Protein AF-L2GKK9-F1 (afdb_monomer_lite)

Foldseek 3Di:
DDDAAEDDDPQAAEDADADDPPPPDPDPHYWYDHPPDIQWDWDQDPVRWIWIDGDPDIWTWDKDFAPKDWDWDDDPHDIDTDDIDGIHIYTDPPDPD

Structure (mmCIF, N/CA/C/O backbone):
data_AF-L2GKK9-F1
#
_entry.id   AF-L2GKK9-F1
#
loop_
_atom_site.group_PDB
_atom_site.id
_atom_site.type_symbol
_atom_site.label_atom_id
_atom_site.label_alt_id
_atom_site.label_comp_id
_atom_site.label_asym_id
_atom_site.label_entity_id
_atom_site.label_seq_id
_atom_site.pdbx_PDB_ins_code
_atom_site.Cartn_x
_atom_site.Cartn_y
_atom_site.Cartn_z
_atom_site.occupancy
_atom_site.B_iso_or_equiv
_atom_site.auth_seq_id
_atom_site.auth_comp_id
_atom_site.auth_asym_id
_atom_site.auth_atom_id
_atom_site.pdbx_PDB_model_num
ATOM 1 N N . MET A 1 1 ? -5.453 16.267 1.292 1.00 57.16 1 MET A N 1
ATOM 2 C CA . MET A 1 1 ? -4.383 15.252 1.160 1.00 57.16 1 MET A CA 1
ATOM 3 C C . MET A 1 1 ? -4.859 14.022 1.910 1.00 57.16 1 MET A C 1
ATOM 5 O O . MET A 1 1 ? -5.435 14.220 2.965 1.00 57.16 1 MET A O 1
ATOM 9 N N . ALA A 1 2 ? -4.731 12.816 1.355 1.00 60.75 2 ALA A N 1
ATOM 10 C CA . ALA A 1 2 ? -5.226 11.593 1.992 1.00 60.75 2 ALA A CA 1
ATOM 11 C C . ALA A 1 2 ? -4.048 10.671 2.310 1.00 60.75 2 ALA A C 1
ATOM 13 O O . ALA A 1 2 ? -3.186 10.469 1.452 1.00 60.75 2 ALA A O 1
ATOM 14 N N . PHE A 1 3 ? -4.014 10.128 3.524 1.00 67.75 3 PHE A N 1
ATOM 15 C CA . PHE A 1 3 ? -2.978 9.195 3.950 1.00 67.75 3 PHE A CA 1
ATOM 16 C C . PHE A 1 3 ? -3.486 7.759 3.928 1.00 67.75 3 PHE A C 1
ATOM 18 O O . PHE A 1 3 ? -4.587 7.458 4.382 1.00 67.75 3 PHE A O 1
ATOM 25 N N . PHE A 1 4 ? -2.638 6.856 3.443 1.00 68.94 4 PHE A N 1
ATOM 26 C CA . PHE A 1 4 ? -2.911 5.427 3.426 1.00 68.94 4 PHE A CA 1
ATOM 27 C C . PHE A 1 4 ? -1.810 4.706 4.184 1.00 68.94 4 PHE A C 1
ATOM 29 O O . PHE A 1 4 ? -0.626 4.883 3.897 1.00 68.94 4 PHE A O 1
ATOM 36 N N . ILE A 1 5 ? -2.199 3.856 5.131 1.00 75.62 5 ILE A N 1
ATOM 37 C CA . ILE A 1 5 ? -1.264 2.925 5.758 1.00 75.62 5 ILE A CA 1
ATOM 38 C C . ILE A 1 5 ? -1.397 1.595 5.045 1.00 75.62 5 ILE A C 1
ATOM 40 O O . ILE A 1 5 ? -2.379 0.876 5.223 1.00 75.62 5 ILE A O 1
ATOM 44 N N . LEU A 1 6 ? -0.392 1.275 4.241 1.00 79.81 6 LEU A N 1
ATOM 45 C CA . LEU A 1 6 ? -0.298 0.006 3.547 1.00 79.81 6 LEU A CA 1
ATOM 46 C C . LEU A 1 6 ? 0.540 -0.969 4.371 1.00 79.81 6 LEU A C 1
ATOM 48 O O . LEU A 1 6 ? 1.706 -0.700 4.667 1.00 79.81 6 LEU A O 1
ATOM 52 N N . LYS A 1 7 ? -0.020 -2.130 4.716 1.00 80.19 7 LYS A N 1
ATOM 53 C CA . LYS A 1 7 ? 0.805 -3.220 5.243 1.00 80.19 7 LYS A CA 1
ATOM 54 C C . LYS A 1 7 ? 1.641 -3.772 4.092 1.00 80.19 7 LYS A C 1
ATOM 56 O O . LYS A 1 7 ? 1.075 -4.317 3.146 1.00 80.19 7 LYS A O 1
ATOM 61 N N . LYS A 1 8 ? 2.969 -3.646 4.184 1.00 77.25 8 LYS A N 1
ATOM 62 C CA . LYS A 1 8 ? 3.900 -4.158 3.171 1.00 77.25 8 LYS A CA 1
ATOM 63 C C . LYS A 1 8 ? 3.662 -5.664 2.954 1.00 77.25 8 LYS A C 1
ATOM 65 O O . LYS A 1 8 ? 3.862 -6.433 3.898 1.00 77.25 8 LYS A O 1
ATOM 70 N N . PRO A 1 9 ? 3.229 -6.103 1.760 1.00 78.44 9 PRO A N 1
ATOM 71 C CA . PRO A 1 9 ? 3.169 -7.522 1.443 1.00 78.44 9 PRO A CA 1
ATOM 72 C C . PRO A 1 9 ? 4.574 -8.101 1.247 1.00 78.44 9 PRO A C 1
ATOM 74 O O . PRO A 1 9 ? 5.470 -7.421 0.753 1.00 78.44 9 PRO A O 1
ATOM 77 N N . ALA A 1 10 ? 4.748 -9.382 1.578 1.00 79.56 10 ALA A N 1
ATOM 78 C CA . ALA A 1 10 ? 6.019 -10.089 1.388 1.00 79.56 10 ALA A CA 1
ATOM 79 C C . ALA A 1 10 ? 6.389 -10.269 -0.095 1.00 79.56 10 ALA A C 1
ATOM 81 O O . ALA A 1 10 ? 7.562 -10.362 -0.432 1.00 79.56 10 ALA A O 1
ATOM 82 N N . PHE A 1 11 ? 5.388 -10.288 -0.977 1.00 79.56 11 PHE A N 1
ATOM 83 C CA . PHE A 1 11 ? 5.566 -10.511 -2.409 1.00 79.56 11 PHE A CA 1
ATOM 84 C C . PHE A 1 11 ? 5.896 -9.235 -3.198 1.00 79.56 11 PHE A C 1
ATOM 86 O O . PHE A 1 11 ? 6.088 -9.338 -4.402 1.00 79.56 11 PHE A O 1
ATOM 93 N N . ILE A 1 12 ? 5.962 -8.052 -2.563 1.00 80.25 12 ILE A N 1
ATOM 94 C CA . ILE A 1 12 ? 6.367 -6.799 -3.227 1.00 80.25 12 ILE A CA 1
ATOM 95 C C . ILE A 1 12 ? 7.524 -6.155 -2.485 1.00 80.25 12 ILE A C 1
ATOM 97 O O . ILE A 1 12 ? 7.453 -5.848 -1.289 1.00 80.25 12 ILE A O 1
ATOM 101 N N . THR A 1 13 ? 8.561 -5.836 -3.242 1.00 81.44 13 THR A N 1
ATOM 102 C CA . THR A 1 13 ? 9.679 -5.047 -2.751 1.00 81.44 13 THR A CA 1
ATOM 103 C C . THR A 1 13 ? 9.433 -3.571 -3.053 1.00 81.44 13 THR A C 1
ATOM 105 O O . THR A 1 13 ? 9.239 -3.177 -4.197 1.00 81.44 13 THR A O 1
ATOM 108 N N . PHE A 1 14 ? 9.438 -2.746 -2.008 1.00 80.00 14 PHE A N 1
ATOM 109 C CA . PHE A 1 14 ? 9.429 -1.289 -2.127 1.00 80.00 14 PHE A CA 1
ATOM 110 C C . PHE A 1 14 ? 10.877 -0.823 -2.122 1.00 80.00 14 PHE A C 1
ATOM 112 O O . PHE A 1 14 ? 11.549 -0.995 -1.102 1.00 80.00 14 PHE A O 1
ATOM 119 N N . ASN A 1 15 ? 11.343 -0.274 -3.240 1.00 76.38 15 ASN A N 1
ATOM 120 C CA . ASN A 1 15 ? 12.652 0.353 -3.338 1.00 76.38 15 ASN A CA 1
ATOM 121 C C . ASN A 1 15 ? 12.464 1.872 -3.447 1.00 76.38 15 ASN A C 1
ATOM 123 O O . ASN A 1 15 ? 11.876 2.376 -4.404 1.00 76.38 15 ASN A O 1
ATO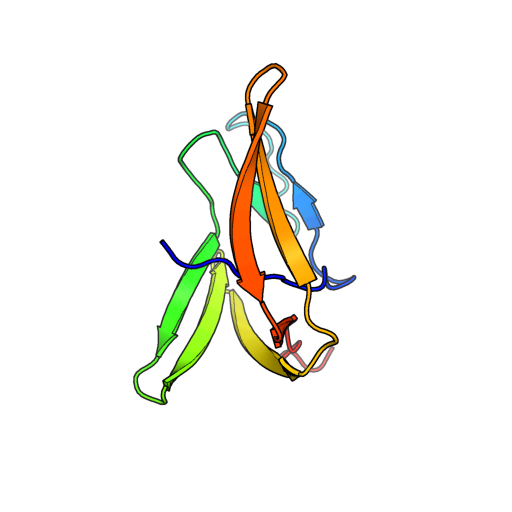M 127 N N . MET A 1 16 ? 12.912 2.577 -2.412 1.00 69.00 16 MET A N 1
ATOM 128 C CA . MET A 1 16 ? 12.788 4.032 -2.278 1.00 69.00 16 MET A CA 1
ATOM 129 C C . MET A 1 16 ? 14.088 4.758 -2.656 1.00 69.00 16 MET A C 1
ATOM 131 O O . MET A 1 16 ? 14.165 5.979 -2.525 1.00 69.00 16 MET A O 1
ATOM 135 N N . GLU A 1 17 ? 15.123 4.026 -3.069 1.00 67.69 17 GLU A N 1
ATOM 136 C CA . GLU A 1 17 ? 16.397 4.609 -3.478 1.00 67.69 17 GLU A CA 1
ATOM 137 C C . GLU A 1 17 ? 16.313 5.153 -4.910 1.00 67.69 17 GLU A C 1
ATOM 139 O O . GLU A 1 17 ? 15.608 4.608 -5.763 1.00 67.69 17 GLU A O 1
ATOM 144 N N . LYS A 1 18 ? 17.060 6.232 -5.188 1.00 58.66 18 LYS A N 1
ATOM 145 C CA . LYS A 1 18 ? 17.198 6.777 -6.545 1.00 58.66 18 LYS A CA 1
ATOM 146 C C . LYS A 1 18 ? 17.865 5.725 -7.433 1.00 58.66 18 LYS A C 1
ATOM 148 O O . LYS A 1 18 ? 19.068 5.505 -7.329 1.00 58.66 18 LYS A O 1
ATOM 153 N N . TYR A 1 19 ? 17.093 5.093 -8.306 1.00 61.47 19 TYR A N 1
ATOM 154 C CA . TYR A 1 19 ? 17.611 4.131 -9.272 1.00 61.47 19 TYR A CA 1
ATOM 155 C C . TYR A 1 19 ? 18.053 4.844 -10.559 1.00 61.47 19 TYR A C 1
ATOM 157 O O . TYR A 1 19 ? 17.421 5.806 -11.000 1.00 61.47 19 TYR A O 1
ATOM 165 N N . SER A 1 20 ? 19.157 4.386 -11.152 1.00 57.12 20 SER A N 1
ATOM 166 C CA . SER A 1 20 ? 19.616 4.828 -12.471 1.00 57.12 20 SER A CA 1
ATOM 167 C C . SER A 1 20 ? 18.934 4.009 -13.571 1.00 57.12 20 SER A C 1
ATOM 169 O O . SER A 1 20 ? 18.566 2.852 -13.362 1.00 57.12 20 SER A O 1
ATOM 171 N N . GLU A 1 21 ? 18.776 4.595 -14.760 1.00 56.53 21 GLU A N 1
ATOM 172 C CA . GLU A 1 21 ? 18.106 3.980 -15.923 1.00 56.53 21 GLU A CA 1
ATOM 173 C C . GLU A 1 21 ? 18.723 2.632 -16.361 1.00 56.53 21 GLU A C 1
ATOM 175 O O . GLU A 1 21 ? 18.090 1.861 -17.076 1.00 56.53 21 GLU A O 1
ATOM 180 N N . ASN A 1 22 ? 19.922 2.301 -15.866 1.00 53.62 22 ASN A N 1
ATOM 181 C CA . ASN A 1 22 ? 20.685 1.101 -16.217 1.00 53.62 22 ASN A CA 1
ATOM 182 C C . ASN A 1 22 ? 20.423 -0.123 -15.316 1.00 53.62 22 ASN A C 1
ATOM 184 O O . ASN A 1 22 ? 21.072 -1.155 -15.489 1.00 53.62 22 ASN A O 1
ATOM 188 N N . MET A 1 23 ? 19.491 -0.058 -14.358 1.00 55.25 23 MET A N 1
ATOM 189 C CA . MET A 1 23 ? 19.098 -1.218 -13.541 1.00 55.25 23 MET A CA 1
ATOM 190 C C . MET A 1 23 ? 18.170 -2.160 -14.340 1.00 55.25 23 MET A C 1
ATOM 192 O O . MET A 1 23 ? 16.959 -2.219 -14.143 1.00 55.25 23 MET A O 1
ATOM 196 N N . SER A 1 24 ? 18.754 -2.909 -15.279 1.00 48.00 24 SER A N 1
ATOM 197 C CA . SER A 1 24 ? 18.067 -3.758 -16.268 1.00 48.00 24 SER A CA 1
ATOM 198 C C . SER A 1 24 ? 17.492 -5.085 -15.743 1.00 48.00 24 SER A C 1
ATOM 200 O O . SER A 1 24 ? 17.263 -6.014 -16.513 1.00 48.00 24 SER A O 1
ATOM 202 N N . LEU A 1 25 ? 17.176 -5.194 -14.453 1.00 51.53 25 LEU A N 1
ATOM 203 C CA . LEU A 1 25 ? 16.435 -6.337 -13.911 1.00 51.53 25 LEU A CA 1
ATOM 204 C C . LEU A 1 25 ? 15.338 -5.843 -12.972 1.00 51.53 25 LEU A C 1
ATOM 206 O O . LEU A 1 25 ? 15.405 -5.985 -11.752 1.00 51.53 25 LEU A O 1
ATOM 210 N N . MET A 1 26 ? 14.284 -5.278 -13.566 1.00 54.31 26 MET A N 1
ATOM 211 C CA . MET A 1 26 ? 13.007 -5.132 -12.875 1.00 54.31 26 MET A CA 1
ATOM 212 C C . MET A 1 26 ? 12.504 -6.531 -12.516 1.00 54.31 26 MET A C 1
ATOM 214 O O . MET A 1 26 ? 11.918 -7.232 -13.344 1.00 54.31 26 MET A O 1
ATOM 218 N N . SER A 1 27 ? 12.734 -6.971 -11.278 1.00 58.75 27 SER A N 1
ATOM 219 C CA . SER A 1 27 ? 11.993 -8.124 -10.774 1.00 58.75 27 SER A CA 1
ATOM 220 C C . SER A 1 27 ? 10.501 -7.781 -10.854 1.00 58.75 27 SER A C 1
ATOM 222 O O . SER A 1 27 ? 10.100 -6.654 -10.559 1.00 58.75 27 SER A O 1
ATOM 224 N N . LYS A 1 28 ? 9.670 -8.735 -11.295 1.00 62.69 28 LYS A N 1
ATOM 225 C CA . LYS A 1 28 ? 8.248 -8.522 -11.645 1.00 62.69 28 LYS A CA 1
ATOM 226 C C . LYS A 1 28 ? 7.370 -7.933 -10.514 1.00 62.69 28 LYS A C 1
ATOM 228 O O . LYS A 1 28 ? 6.198 -7.657 -10.743 1.00 62.69 28 LYS A O 1
ATOM 233 N N . HIS A 1 29 ? 7.914 -7.720 -9.314 1.00 73.69 29 HIS A N 1
ATOM 234 C CA . HIS A 1 29 ? 7.189 -7.293 -8.118 1.00 73.69 29 HIS A CA 1
ATOM 235 C C . HIS A 1 29 ? 7.937 -6.208 -7.328 1.00 73.69 29 HIS A C 1
ATOM 237 O O . HIS A 1 29 ? 8.180 -6.342 -6.126 1.00 73.69 29 HIS A O 1
ATOM 243 N N . GLN A 1 30 ? 8.321 -5.126 -8.008 1.00 78.75 30 GLN A N 1
ATOM 244 C CA . GLN A 1 30 ? 8.960 -3.971 -7.380 1.00 78.75 30 GLN A CA 1
ATOM 245 C C . GLN A 1 30 ? 8.191 -2.674 -7.619 1.00 78.75 30 GLN A C 1
ATOM 247 O O . GLN A 1 30 ? 7.877 -2.318 -8.756 1.00 78.75 30 GLN A O 1
ATOM 252 N N . ILE A 1 31 ? 7.938 -1.952 -6.527 1.00 82.00 31 ILE A N 1
ATOM 253 C CA . ILE A 1 31 ? 7.490 -0.561 -6.558 1.00 82.00 31 ILE A CA 1
ATOM 254 C C . ILE A 1 31 ? 8.723 0.310 -6.347 1.00 82.00 31 ILE A C 1
ATOM 256 O O . ILE A 1 31 ? 9.405 0.183 -5.328 1.00 82.00 31 ILE A O 1
ATOM 260 N N . LEU A 1 32 ? 9.001 1.162 -7.327 1.00 80.44 32 LEU A N 1
ATOM 261 C CA . LEU A 1 32 ? 10.161 2.037 -7.382 1.00 80.44 32 LEU A CA 1
ATOM 262 C C . LEU A 1 32 ? 9.705 3.492 -7.280 1.00 80.44 32 LEU A C 1
ATOM 264 O O . LEU A 1 32 ? 8.754 3.889 -7.955 1.00 80.44 32 LEU A O 1
ATOM 268 N N . SER A 1 33 ? 10.410 4.280 -6.472 1.00 78.94 33 SER A N 1
ATOM 269 C CA . SER A 1 33 ? 10.206 5.724 -6.357 1.00 78.94 33 SER A CA 1
ATOM 270 C C . SER A 1 33 ? 11.497 6.464 -6.697 1.00 78.94 33 SER A C 1
ATOM 272 O O . SER A 1 33 ? 12.553 6.144 -6.159 1.00 78.94 33 SER A O 1
ATOM 274 N N . ASN A 1 34 ? 11.420 7.461 -7.576 1.00 76.25 34 ASN A N 1
ATOM 275 C CA . ASN A 1 34 ? 12.512 8.376 -7.888 1.00 76.25 34 ASN A CA 1
ATOM 276 C C . ASN A 1 34 ? 12.032 9.824 -7.723 1.00 76.25 34 ASN A C 1
ATOM 278 O O . ASN A 1 34 ? 11.422 10.416 -8.622 1.00 76.25 34 ASN A O 1
ATOM 282 N N . GLY A 1 35 ? 12.293 10.389 -6.542 1.00 74.06 35 GLY A N 1
ATOM 283 C CA . GLY A 1 35 ? 11.867 11.741 -6.187 1.00 74.06 35 GLY A CA 1
ATOM 284 C C . GLY A 1 35 ? 10.345 11.888 -6.242 1.00 74.06 35 GLY A C 1
ATOM 285 O O . GLY A 1 35 ? 9.638 11.316 -5.419 1.00 74.06 35 GLY A O 1
ATOM 286 N N . ASN A 1 36 ? 9.854 12.648 -7.225 1.00 74.56 36 ASN A N 1
ATOM 287 C CA . ASN A 1 36 ? 8.421 12.897 -7.432 1.00 74.56 36 ASN A CA 1
ATOM 288 C C . ASN A 1 36 ? 7.753 11.901 -8.393 1.00 74.56 36 ASN A C 1
ATOM 290 O O . ASN A 1 36 ? 6.566 12.033 -8.686 1.00 74.56 36 ASN A O 1
ATOM 294 N N . THR A 1 37 ? 8.503 10.931 -8.913 1.00 75.56 37 THR A N 1
ATOM 295 C CA . THR A 1 37 ? 7.995 9.932 -9.859 1.00 75.56 37 THR A CA 1
ATOM 296 C C . THR A 1 37 ? 7.996 8.550 -9.223 1.00 75.56 37 THR A C 1
ATOM 298 O O . THR A 1 37 ? 8.866 8.224 -8.422 1.00 75.56 37 THR A O 1
ATOM 301 N N . SER A 1 38 ? 7.002 7.737 -9.562 1.00 83.06 38 SER A N 1
ATOM 302 C CA . SER A 1 38 ? 6.869 6.357 -9.101 1.00 83.06 38 SER A CA 1
ATOM 303 C C . SER A 1 38 ? 6.410 5.495 -10.268 1.00 83.06 38 SER A C 1
ATOM 305 O O . SER A 1 38 ? 5.618 5.949 -11.096 1.00 83.06 38 SER A O 1
ATOM 307 N N . ASN A 1 39 ? 6.866 4.244 -10.329 1.00 84.19 39 ASN A N 1
ATOM 308 C CA . ASN A 1 39 ? 6.341 3.269 -11.292 1.00 84.19 39 ASN A CA 1
ATOM 309 C C . ASN A 1 39 ? 4.948 2.732 -10.897 1.00 84.19 39 ASN A C 1
ATOM 311 O O . ASN A 1 39 ? 4.351 1.946 -11.639 1.00 84.19 39 ASN A O 1
ATOM 315 N N . ALA A 1 40 ? 4.449 3.132 -9.723 1.00 86.25 40 ALA A N 1
ATOM 316 C CA . ALA A 1 40 ? 3.181 2.716 -9.156 1.00 86.25 40 ALA A CA 1
ATOM 317 C C . ALA A 1 40 ? 2.225 3.899 -8.982 1.00 86.25 40 ALA A C 1
ATOM 319 O O . ALA A 1 40 ? 2.614 4.994 -8.576 1.00 86.25 40 ALA A O 1
ATOM 320 N N . SER A 1 41 ? 0.943 3.642 -9.220 1.00 86.94 41 SER A N 1
ATOM 321 C CA . SER A 1 41 ? -0.146 4.603 -9.060 1.00 86.94 41 SER A CA 1
ATOM 322 C C . SER A 1 41 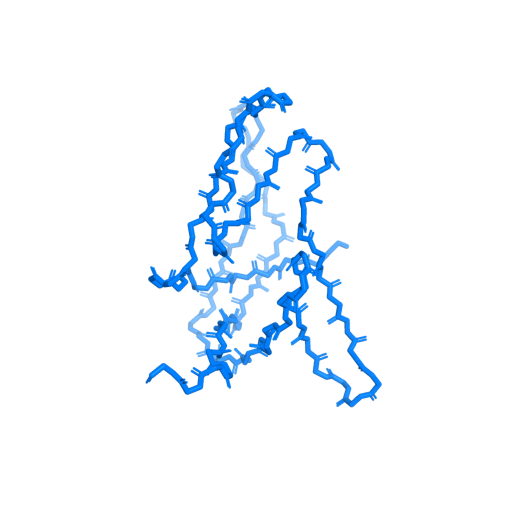? -1.256 4.019 -8.191 1.00 86.94 41 SER A C 1
ATOM 324 O O . SER A 1 41 ? -1.566 2.827 -8.267 1.00 86.94 41 SER A O 1
ATOM 326 N N . LEU A 1 42 ? -1.851 4.870 -7.357 1.00 86.44 42 LEU A N 1
ATOM 327 C CA . LEU A 1 42 ? -3.040 4.549 -6.576 1.00 86.44 42 LEU A CA 1
ATOM 328 C C . LEU A 1 42 ? -4.280 4.923 -7.395 1.00 86.44 42 LEU A C 1
ATOM 330 O O . LEU A 1 42 ? -4.431 6.076 -7.794 1.00 86.44 42 LEU A O 1
ATOM 334 N N . VAL A 1 43 ? -5.171 3.962 -7.639 1.00 88.81 43 VAL A N 1
ATOM 335 C CA . VAL A 1 43 ? -6.328 4.136 -8.527 1.00 88.81 43 VAL A CA 1
ATOM 336 C C . VAL A 1 43 ? -7.610 3.725 -7.810 1.00 88.81 43 VAL A C 1
ATOM 338 O O . VAL A 1 43 ? -7.677 2.652 -7.212 1.00 88.81 43 VAL A O 1
ATOM 341 N N . LYS A 1 44 ? -8.653 4.556 -7.898 1.00 88.81 44 LYS A N 1
ATOM 342 C CA . LYS A 1 44 ? -10.011 4.198 -7.467 1.00 88.81 44 LYS A CA 1
ATOM 343 C C . LYS A 1 44 ? -10.827 3.768 -8.680 1.00 88.81 44 LYS A C 1
ATOM 345 O O . LYS A 1 44 ? -10.991 4.543 -9.620 1.00 88.81 44 LYS A O 1
ATOM 350 N N . HIS A 1 45 ? -11.333 2.542 -8.675 1.00 90.50 45 HIS A N 1
ATOM 351 C CA . HIS A 1 45 ? -12.189 2.042 -9.751 1.00 90.50 45 HIS A CA 1
ATOM 352 C C . HIS A 1 45 ? -13.649 2.477 -9.555 1.00 90.50 45 HIS A C 1
ATOM 354 O O . HIS A 1 45 ? -14.066 2.877 -8.467 1.00 90.50 45 HIS A O 1
ATOM 360 N N . ARG A 1 46 ? -14.458 2.354 -10.618 1.00 91.50 46 A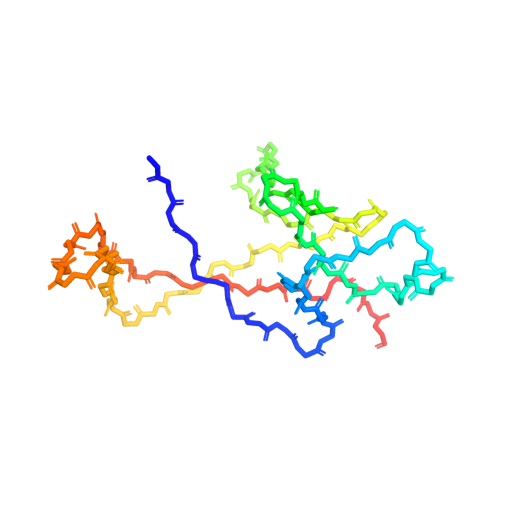RG A N 1
ATOM 361 C CA . ARG A 1 46 ? -15.898 2.689 -10.607 1.00 91.50 46 ARG A CA 1
ATOM 362 C C . ARG A 1 46 ? -16.705 1.894 -9.574 1.00 91.50 46 ARG A C 1
ATOM 364 O O . ARG A 1 46 ? -17.714 2.385 -9.093 1.00 91.50 46 ARG A O 1
ATOM 371 N N . ASN A 1 47 ? -16.235 0.702 -9.204 1.00 88.38 47 ASN A N 1
ATOM 372 C CA . ASN A 1 47 ? -16.818 -0.122 -8.140 1.00 88.38 47 ASN A CA 1
ATOM 373 C C . ASN A 1 47 ? -16.550 0.426 -6.719 1.00 88.38 47 ASN A C 1
ATOM 375 O O . ASN A 1 47 ? -16.909 -0.220 -5.741 1.00 88.38 47 ASN A O 1
ATOM 379 N N . GLY A 1 48 ? -15.879 1.575 -6.592 1.00 85.88 48 GLY A N 1
ATOM 380 C CA . GLY A 1 48 ? -15.561 2.219 -5.320 1.00 85.88 48 GLY A CA 1
ATOM 381 C C . GLY A 1 48 ? -14.307 1.682 -4.626 1.00 85.88 48 GLY A C 1
ATOM 382 O O . GLY A 1 48 ? -13.855 2.305 -3.664 1.00 85.88 48 GLY A O 1
ATOM 383 N N . LYS A 1 49 ? -13.721 0.585 -5.119 1.00 87.62 49 LYS A N 1
ATOM 384 C CA . LYS A 1 49 ? -12.538 -0.051 -4.532 1.00 87.62 49 LYS A CA 1
ATOM 385 C C . LYS A 1 49 ? -11.241 0.630 -4.971 1.00 87.62 49 LYS A C 1
ATOM 387 O O . LYS A 1 49 ? -11.153 1.204 -6.061 1.00 87.62 49 LYS A O 1
ATOM 392 N N . TRP A 1 50 ? -10.231 0.538 -4.111 1.00 87.94 50 TRP A N 1
ATOM 393 C CA . TRP A 1 50 ? -8.890 1.067 -4.348 1.00 87.94 50 TRP A CA 1
ATOM 394 C C . TRP A 1 50 ? -7.947 -0.022 -4.848 1.00 87.94 50 TRP A C 1
ATOM 396 O O . TRP A 1 50 ? -8.047 -1.175 -4.432 1.00 87.94 50 TRP A O 1
ATOM 406 N N . TYR A 1 51 ? -7.020 0.358 -5.721 1.00 89.06 51 TYR A N 1
ATOM 407 C CA . TYR A 1 51 ? -6.038 -0.534 -6.320 1.00 89.06 51 TYR A CA 1
ATOM 408 C C . TYR A 1 51 ? -4.669 0.138 -6.399 1.00 89.06 51 TYR A C 1
ATOM 410 O O . TYR A 1 51 ? -4.580 1.346 -6.627 1.00 89.06 51 TYR A O 1
ATOM 418 N N . ILE A 1 52 ? -3.602 -0.655 -6.287 1.00 88.31 52 ILE A N 1
ATOM 419 C CA . ILE A 1 52 ? -2.256 -0.238 -6.698 1.00 88.31 52 ILE A CA 1
ATOM 420 C C . ILE A 1 52 ? -1.969 -0.841 -8.068 1.00 88.31 52 ILE A C 1
ATOM 422 O O . ILE A 1 52 ? -1.991 -2.062 -8.232 1.00 88.31 52 ILE A O 1
ATOM 426 N N . LYS A 1 53 ? -1.693 0.026 -9.044 1.00 86.88 53 LYS A N 1
ATOM 427 C CA . LYS A 1 53 ? -1.272 -0.355 -10.393 1.00 86.88 53 LYS A CA 1
ATOM 428 C C . LYS A 1 53 ? 0.209 -0.051 -10.570 1.00 8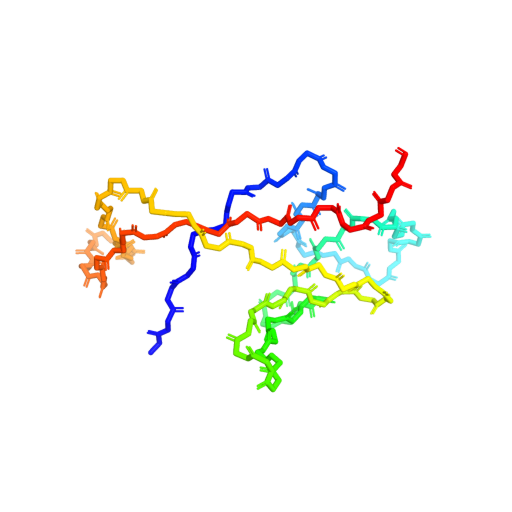6.88 53 LYS A C 1
ATOM 430 O O . LYS A 1 53 ? 0.598 1.105 -10.417 1.00 86.88 53 LYS A O 1
ATOM 435 N N . TYR A 1 54 ? 1.008 -1.049 -10.934 1.00 85.25 54 TYR A N 1
ATOM 436 C CA . TYR A 1 54 ? 2.417 -0.879 -11.300 1.00 85.25 54 TYR A CA 1
ATOM 437 C C . TYR A 1 54 ? 2.767 -1.815 -12.462 1.00 85.25 54 TYR A C 1
ATOM 439 O O . TYR A 1 54 ? 2.471 -3.010 -12.428 1.00 85.25 54 TYR A O 1
ATOM 447 N N . GLY A 1 55 ? 3.341 -1.264 -13.535 1.00 78.38 55 GLY A N 1
ATOM 448 C CA . GLY A 1 55 ? 3.487 -1.993 -14.800 1.00 78.38 55 GLY A CA 1
ATOM 449 C C . GLY A 1 55 ? 2.155 -2.604 -15.269 1.00 78.38 55 GLY A C 1
ATOM 450 O O . GLY A 1 55 ? 1.141 -1.908 -15.354 1.00 78.38 55 GLY A O 1
ATOM 451 N N . ASN A 1 56 ? 2.157 -3.917 -15.523 1.00 79.31 56 ASN A N 1
ATOM 452 C CA . ASN A 1 56 ? 0.972 -4.698 -15.911 1.00 79.31 56 ASN A CA 1
ATOM 453 C C . ASN A 1 56 ? 0.238 -5.348 -14.724 1.00 79.31 56 ASN A C 1
ATOM 455 O O . ASN A 1 56 ? -0.696 -6.119 -14.931 1.00 79.31 56 ASN A O 1
ATOM 459 N N . VAL A 1 57 ? 0.654 -5.070 -13.487 1.00 82.75 57 VAL A N 1
ATOM 460 C CA . VAL A 1 57 ? 0.047 -5.644 -12.284 1.00 82.75 57 VAL A CA 1
ATOM 461 C C . VAL A 1 57 ? -0.974 -4.670 -11.703 1.00 82.75 57 VAL A C 1
ATOM 463 O O . VAL A 1 57 ? -0.723 -3.468 -11.594 1.00 82.75 57 VAL A O 1
ATOM 466 N N . LEU A 1 58 ? -2.129 -5.205 -11.308 1.00 87.19 58 LEU A N 1
ATOM 467 C CA . LEU A 1 58 ? -3.193 -4.483 -10.623 1.00 87.19 58 LEU A CA 1
ATOM 468 C C . LEU A 1 58 ? -3.582 -5.251 -9.357 1.00 87.19 58 LEU A C 1
ATOM 470 O O . LEU A 1 58 ? -4.071 -6.375 -9.445 1.00 87.19 58 LEU A O 1
ATOM 474 N N . LEU A 1 59 ? -3.375 -4.643 -8.190 1.00 86.62 59 LEU A N 1
ATOM 475 C CA . LEU A 1 59 ? -3.643 -5.272 -6.895 1.00 86.62 59 LEU A CA 1
ATOM 476 C C . LEU A 1 59 ? -4.763 -4.553 -6.164 1.00 86.62 59 LEU A C 1
ATOM 478 O O . LEU A 1 59 ? -4.685 -3.344 -5.954 1.00 86.62 59 LEU A O 1
ATOM 482 N N . GLU A 1 60 ? -5.779 -5.305 -5.747 1.00 88.75 60 GLU A N 1
ATOM 483 C CA . GLU A 1 60 ? -6.865 -4.775 -4.925 1.00 88.75 60 GLU A CA 1
ATOM 484 C C . GLU A 1 60 ? -6.353 -4.427 -3.526 1.00 88.75 60 GLU A C 1
ATOM 486 O O . GLU A 1 60 ? -5.667 -5.220 -2.873 1.00 88.75 60 GLU A O 1
ATOM 491 N N . MET A 1 61 ? -6.707 -3.233 -3.058 1.00 87.44 61 MET A N 1
ATOM 492 C CA . MET A 1 61 ? -6.484 -2.806 -1.688 1.00 87.44 61 MET A CA 1
ATOM 493 C C . MET A 1 61 ? -7.722 -3.120 -0.861 1.00 87.44 61 MET A C 1
ATOM 495 O O . MET A 1 61 ? -8.768 -2.490 -1.020 1.00 87.44 61 MET A O 1
ATOM 499 N N . LYS A 1 62 ? -7.575 -4.060 0.066 1.00 85.56 62 LYS A N 1
ATOM 500 C CA . LYS A 1 62 ? -8.602 -4.383 1.048 1.00 85.56 62 LYS A CA 1
ATOM 501 C C . LYS A 1 62 ? -8.415 -3.518 2.283 1.00 85.56 62 LYS A C 1
ATOM 503 O O . LYS A 1 62 ? -7.351 -3.558 2.906 1.00 85.56 62 LYS A O 1
ATOM 508 N N . ASP A 1 63 ? -9.432 -2.744 2.633 1.00 84.75 63 ASP A N 1
ATOM 509 C CA . ASP A 1 63 ? -9.475 -2.010 3.887 1.00 84.75 63 ASP A CA 1
ATOM 510 C C . ASP A 1 63 ? -9.726 -2.967 5.055 1.00 84.75 63 ASP A C 1
ATOM 512 O O . ASP A 1 63 ? -10.520 -3.906 4.995 1.00 84.75 63 ASP A O 1
ATOM 516 N N . VAL A 1 64 ? -8.992 -2.745 6.136 1.00 83.44 64 VAL A N 1
ATOM 517 C CA . VAL A 1 64 ? -9.122 -3.492 7.378 1.00 83.44 64 VAL A CA 1
ATOM 518 C C . VAL A 1 64 ? -9.084 -2.483 8.509 1.00 83.44 64 VAL A C 1
ATOM 520 O O . VAL A 1 64 ? -8.132 -1.706 8.639 1.00 83.44 64 VAL A O 1
ATOM 523 N N . LYS A 1 65 ? -10.126 -2.505 9.343 1.00 83.75 65 LYS A N 1
ATOM 524 C CA . LYS A 1 65 ? -10.180 -1.681 10.549 1.00 83.75 65 LYS A CA 1
ATOM 525 C C . LYS A 1 65 ? -8.976 -1.985 11.431 1.00 83.75 65 LYS A C 1
ATOM 527 O O . LYS A 1 65 ? -8.609 -3.141 11.640 1.00 83.75 65 LYS A O 1
ATOM 532 N N . CYS A 1 66 ? -8.371 -0.944 11.971 1.00 80.81 66 CYS A N 1
ATOM 533 C CA . CYS A 1 66 ? -7.276 -1.060 12.914 1.00 80.81 66 CYS A CA 1
ATOM 534 C C . CYS A 1 66 ? -7.508 -0.131 14.102 1.00 80.81 66 CYS A C 1
ATOM 536 O O . CYS A 1 66 ? -8.375 0.742 14.074 1.00 80.81 66 CYS A O 1
ATOM 538 N N . LYS A 1 67 ? -6.696 -0.298 15.150 1.00 84.75 67 LYS A N 1
ATOM 539 C CA . LYS A 1 67 ? -6.614 0.703 16.214 1.00 84.75 67 LYS A CA 1
ATOM 540 C C . LYS A 1 67 ? -6.305 2.067 15.588 1.00 84.75 67 LYS A C 1
ATOM 542 O O . LYS A 1 67 ? -5.506 2.131 14.651 1.00 84.75 67 LYS A O 1
ATOM 547 N N . GLU A 1 68 ? -6.944 3.115 16.098 1.00 84.94 68 GLU A N 1
ATOM 548 C CA . GLU A 1 68 ? -6.654 4.493 15.704 1.00 84.94 68 GLU A CA 1
ATOM 549 C C . GLU A 1 68 ? -5.148 4.761 15.833 1.00 84.94 68 GLU A C 1
ATOM 551 O O . GLU A 1 68 ? -4.528 4.435 16.848 1.00 84.94 68 GLU A O 1
ATOM 556 N N . MET A 1 69 ? -4.560 5.318 14.780 1.00 81.44 69 MET A N 1
ATOM 557 C CA . MET A 1 69 ? -3.169 5.747 14.744 1.00 81.44 69 MET A CA 1
ATOM 558 C C . MET A 1 69 ? -3.104 7.210 14.342 1.00 81.44 69 MET A C 1
ATOM 560 O O . MET A 1 69 ? -3.869 7.676 13.498 1.00 81.44 69 MET A O 1
ATOM 564 N N . THR A 1 70 ? -2.135 7.906 14.914 1.00 81.56 70 THR A N 1
ATOM 565 C CA . THR A 1 70 ? -1.829 9.293 14.587 1.00 81.56 70 THR A CA 1
ATOM 566 C C . THR A 1 70 ? -0.711 9.339 13.556 1.00 81.56 70 THR A C 1
ATOM 568 O O . THR A 1 70 ? 0.349 8.748 13.762 1.00 81.56 70 THR A O 1
ATOM 571 N N . ILE A 1 71 ? -0.940 10.055 12.458 1.00 79.19 71 ILE A N 1
ATOM 572 C CA . ILE A 1 71 ? 0.084 10.394 11.475 1.00 79.19 71 ILE A CA 1
ATOM 573 C C . ILE A 1 71 ? 0.649 11.759 11.845 1.00 79.19 71 ILE A C 1
ATOM 575 O O . ILE A 1 71 ? -0.072 12.759 11.868 1.00 79.19 71 ILE A O 1
ATOM 579 N N . SER A 1 72 ? 1.9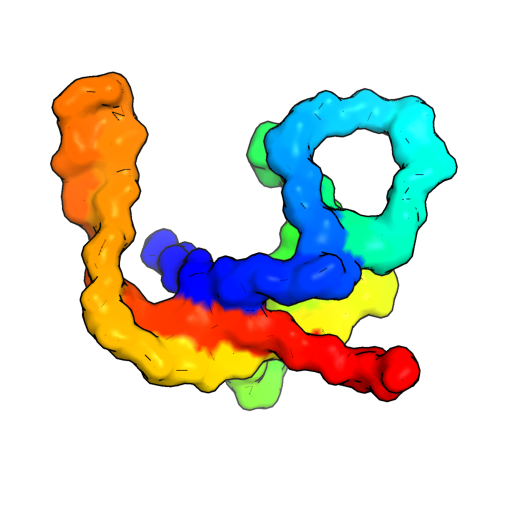53 11.785 12.093 1.00 79.56 72 SER A N 1
ATOM 580 C CA . SER A 1 72 ? 2.707 13.006 12.353 1.00 79.56 72 SER A CA 1
ATOM 581 C C . SER A 1 72 ? 3.746 13.207 11.258 1.00 79.56 72 SER A C 1
ATOM 583 O O . SER A 1 72 ? 4.400 12.253 10.836 1.00 79.56 72 SER A O 1
ATOM 585 N N . LYS A 1 73 ? 3.918 14.449 10.807 1.00 78.25 73 LYS A N 1
ATOM 586 C CA . LYS A 1 73 ? 5.000 14.847 9.905 1.00 78.25 73 LYS A CA 1
ATOM 587 C C . LYS A 1 73 ? 6.052 15.584 10.720 1.00 78.25 73 LYS A C 1
ATOM 589 O O . LYS A 1 73 ? 5.735 16.587 11.355 1.00 78.25 73 LYS A O 1
ATOM 594 N N . ILE A 1 74 ? 7.284 15.089 10.700 1.00 71.81 74 ILE A N 1
ATOM 595 C CA . ILE A 1 74 ? 8.427 15.742 11.343 1.00 71.81 74 ILE A CA 1
ATOM 596 C C . ILE A 1 74 ? 9.170 16.537 10.271 1.00 71.81 74 ILE A C 1
ATOM 598 O O . ILE A 1 74 ? 9.582 15.962 9.264 1.00 71.81 74 ILE A O 1
ATOM 602 N N . ASN A 1 75 ? 9.325 17.843 10.484 1.00 71.50 75 ASN A N 1
ATOM 603 C CA . ASN A 1 75 ? 10.192 18.698 9.675 1.00 71.50 75 ASN A CA 1
ATOM 604 C C . ASN A 1 75 ? 11.218 19.354 10.600 1.00 71.50 75 ASN A C 1
ATOM 606 O O . ASN A 1 75 ? 10.821 20.058 11.529 1.00 71.50 75 ASN A O 1
ATOM 610 N N . HIS A 1 76 ? 12.506 19.162 10.306 1.00 71.94 76 HIS A N 1
ATOM 611 C CA . HIS A 1 76 ? 13.625 19.639 11.125 1.00 71.94 76 HIS A CA 1
ATOM 612 C C . HIS A 1 76 ? 13.493 19.161 12.584 1.00 71.94 76 HIS A C 1
ATOM 614 O O . HIS A 1 76 ? 13.811 18.004 12.837 1.00 71.94 76 HIS A O 1
ATOM 620 N N . ASP A 1 77 ? 12.922 19.976 13.479 1.00 68.38 77 ASP A N 1
ATOM 621 C CA . ASP A 1 77 ? 12.753 19.675 14.913 1.00 68.38 77 ASP A CA 1
ATOM 622 C C . ASP A 1 77 ? 11.298 19.776 15.413 1.00 68.38 77 ASP A C 1
ATOM 624 O O . ASP A 1 77 ? 11.029 19.625 16.605 1.00 68.38 77 ASP A O 1
ATOM 628 N N . VAL A 1 78 ? 10.329 20.025 14.522 1.00 54.88 78 VAL A N 1
ATOM 629 C CA . VAL A 1 78 ? 8.913 20.168 14.899 1.00 54.88 78 VAL A CA 1
ATOM 630 C C . VAL A 1 78 ? 8.080 19.050 14.280 1.00 54.88 78 VAL A C 1
ATOM 632 O O . VAL A 1 78 ? 8.015 18.880 13.058 1.00 54.88 78 VAL A O 1
ATOM 635 N N . GLY A 1 79 ? 7.408 18.286 15.143 1.00 68.12 79 GLY A N 1
ATOM 636 C CA . GLY A 1 79 ? 6.375 17.333 14.754 1.00 68.12 79 GLY A CA 1
ATOM 637 C C . GLY A 1 79 ? 5.025 18.032 14.615 1.00 68.12 79 GLY A C 1
ATOM 638 O O . GLY A 1 79 ? 4.522 18.620 15.567 1.00 68.12 79 GLY A O 1
ATOM 639 N N . THR A 1 80 ? 4.417 17.945 13.437 1.00 74.00 80 THR A N 1
ATOM 640 C CA . THR A 1 80 ? 3.053 18.426 13.189 1.00 74.00 80 THR A CA 1
ATOM 641 C C . THR A 1 80 ? 2.098 17.248 13.121 1.00 74.00 80 THR A C 1
ATOM 643 O O . THR A 1 80 ? 2.357 16.265 12.422 1.00 74.00 80 THR A O 1
ATOM 646 N N . PHE A 1 81 ? 0.993 17.341 13.863 1.00 75.88 81 PHE A N 1
ATOM 647 C CA . PHE A 1 81 ? -0.121 16.414 13.710 1.00 75.88 81 PHE A CA 1
ATOM 648 C C . PHE A 1 81 ? -0.734 16.616 12.328 1.00 75.88 81 PHE A C 1
ATOM 650 O O . PHE A 1 81 ? -1.057 17.745 11.957 1.00 75.88 81 PHE A O 1
ATOM 657 N N . VAL A 1 82 ? -0.886 15.528 11.578 1.00 81.31 82 VAL A N 1
ATOM 658 C CA . VAL A 1 82 ? -1.452 15.587 10.233 1.00 81.31 82 VAL A CA 1
ATOM 659 C C . VAL A 1 82 ? -2.860 15.019 10.212 1.00 81.31 82 VAL A C 1
ATOM 661 O O . VAL A 1 82 ? -3.782 15.705 9.782 1.00 81.31 82 VAL A O 1
ATOM 664 N N . GLU A 1 83 ? -3.036 13.778 10.671 1.00 79.88 83 GLU A N 1
ATOM 665 C CA . GLU A 1 83 ? -4.326 13.092 10.589 1.00 79.88 83 GLU A CA 1
ATOM 666 C C . GLU A 1 83 ? -4.407 11.898 11.553 1.00 79.88 83 GLU A C 1
ATOM 668 O O . GLU A 1 83 ? -3.391 11.313 11.937 1.00 79.88 83 GLU A O 1
ATOM 673 N N . LYS A 1 84 ? -5.630 11.505 11.921 1.00 80.31 84 LYS A N 1
ATOM 674 C CA . LYS A 1 84 ? -5.923 10.223 12.573 1.00 80.31 84 LYS A CA 1
ATOM 675 C C . LYS A 1 84 ? -6.458 9.243 11.542 1.00 80.31 84 LYS A C 1
ATOM 677 O O . LYS A 1 84 ? -7.392 9.558 10.816 1.00 80.31 84 LYS A O 1
ATOM 682 N N . VAL A 1 85 ? -5.917 8.033 11.531 1.00 81.06 85 VAL A N 1
ATOM 683 C CA . VAL A 1 85 ? -6.363 6.953 10.647 1.00 81.06 85 VAL A CA 1
ATOM 684 C C . VAL A 1 85 ? -6.735 5.721 11.462 1.00 81.06 85 VAL A C 1
ATOM 686 O O . VAL A 1 85 ? -6.006 5.294 12.355 1.00 81.06 85 VAL A O 1
ATOM 689 N N . ASN A 1 86 ? -7.886 5.133 11.154 1.00 80.50 86 ASN A N 1
ATOM 690 C CA . ASN A 1 86 ? -8.428 3.936 11.809 1.00 80.50 86 ASN A CA 1
ATOM 691 C C . ASN A 1 86 ? -8.587 2.750 10.839 1.00 80.50 86 ASN A C 1
ATOM 693 O O . ASN A 1 86 ? -9.181 1.727 11.189 1.00 80.50 86 ASN A O 1
ATOM 697 N N . CYS A 1 87 ? -8.022 2.871 9.637 1.00 77.69 87 CYS A N 1
ATOM 698 C CA . CYS A 1 87 ? -7.979 1.819 8.632 1.00 77.69 87 CYS A CA 1
ATOM 699 C C . CYS A 1 87 ? -6.540 1.589 8.158 1.00 77.69 87 CYS A C 1
ATOM 701 O O . CYS A 1 87 ? -5.748 2.524 8.014 1.00 77.69 87 CYS A O 1
ATO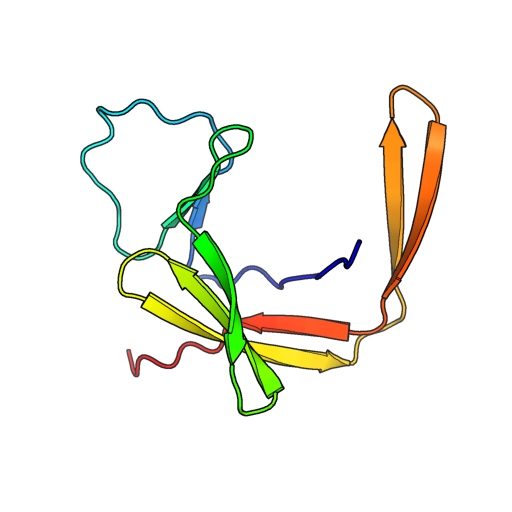M 703 N N . LYS A 1 88 ? -6.212 0.323 7.894 1.00 78.44 88 LYS A N 1
ATOM 704 C CA . LYS A 1 88 ? -5.020 -0.103 7.155 1.00 78.44 88 LYS A CA 1
ATOM 705 C C . LYS A 1 88 ? -5.468 -0.815 5.894 1.00 78.44 88 LYS A C 1
ATOM 707 O O . LYS A 1 88 ? -6.472 -1.520 5.901 1.00 78.44 88 LYS A O 1
ATOM 712 N N . TRP A 1 89 ? -4.689 -0.678 4.836 1.00 78.75 89 TRP A N 1
ATOM 713 C CA . TRP A 1 89 ? -4.932 -1.358 3.578 1.00 78.75 89 TRP A CA 1
ATOM 714 C C . TRP A 1 89 ? -3.947 -2.503 3.397 1.00 78.75 89 TRP A C 1
ATOM 716 O O . TRP A 1 89 ? -2.761 -2.399 3.720 1.00 78.75 89 TRP A O 1
ATOM 726 N N . PHE A 1 90 ? -4.462 -3.606 2.878 1.00 78.75 90 PHE A N 1
ATOM 727 C CA . PHE A 1 90 ? -3.716 -4.808 2.547 1.00 78.75 90 PHE A CA 1
ATOM 728 C C . PHE A 1 90 ? -3.793 -5.009 1.042 1.00 78.75 90 PHE A C 1
ATOM 730 O O . PHE A 1 90 ? -4.866 -4.869 0.460 1.00 78.75 90 PHE A O 1
ATOM 737 N N . LEU A 1 91 ? -2.671 -5.357 0.417 1.00 78.19 91 LEU A N 1
ATOM 738 C CA . LEU A 1 91 ? -2.682 -5.778 -0.978 1.00 78.19 91 LEU A CA 1
ATOM 739 C C . LEU A 1 91 ? -3.095 -7.239 -1.039 1.00 78.19 91 LEU A C 1
ATOM 741 O O . LEU A 1 91 ? -2.393 -8.109 -0.520 1.00 78.19 91 LEU A O 1
ATOM 745 N N . GLN A 1 92 ? -4.248 -7.495 -1.646 1.00 67.25 92 GLN A N 1
ATOM 746 C CA . GLN A 1 92 ? -4.685 -8.851 -1.913 1.00 67.25 92 GLN A CA 1
ATOM 747 C C . GLN A 1 92 ? -3.925 -9.354 -3.136 1.00 67.25 92 GLN A C 1
ATOM 749 O O . GLN A 1 92 ? -4.016 -8.766 -4.215 1.00 67.25 92 GLN A O 1
ATOM 754 N N . ASN A 1 93 ? -3.152 -10.427 -2.959 1.00 62.44 93 ASN A N 1
ATOM 755 C CA . ASN A 1 93 ? -2.592 -11.136 -4.096 1.00 62.44 93 ASN A CA 1
ATOM 756 C C . ASN A 1 93 ? -3.759 -11.793 -4.843 1.00 62.44 93 ASN A C 1
ATOM 758 O O . ASN A 1 93 ? -4.347 -12.754 -4.354 1.00 62.44 93 ASN A O 1
ATOM 762 N N . THR A 1 94 ? -4.161 -11.210 -5.967 1.00 55.53 94 THR A N 1
ATOM 763 C CA . THR A 1 94 ? -5.187 -11.777 -6.853 1.00 55.53 94 THR A CA 1
ATOM 764 C C . THR A 1 94 ? -4.604 -12.817 -7.804 1.00 55.53 94 THR A C 1
ATOM 766 O O . THR A 1 94 ? -5.365 -13.516 -8.469 1.00 55.53 94 THR A O 1
ATOM 769 N N . ALA A 1 95 ? -3.275 -12.957 -7.858 1.00 46.72 95 ALA A N 1
ATOM 770 C CA . ALA A 1 95 ? -2.655 -14.097 -8.503 1.00 46.72 95 ALA A CA 1
ATOM 771 C C . ALA A 1 95 ? -2.731 -15.288 -7.542 1.00 46.72 95 ALA A C 1
ATOM 773 O O . ALA A 1 95 ? -2.104 -15.280 -6.482 1.00 46.72 95 ALA A O 1
ATOM 774 N N . ASN A 1 96 ? -3.497 -16.308 -7.928 1.00 40.88 96 ASN A N 1
ATOM 775 C CA . ASN A 1 96 ? -3.216 -17.674 -7.503 1.00 40.88 96 ASN A CA 1
ATOM 776 C C . ASN A 1 96 ? -1.756 -17.957 -7.894 1.00 40.88 96 ASN A C 1
ATOM 778 O O . ASN A 1 96 ? -1.472 -18.183 -9.071 1.00 40.88 96 ASN A O 1
ATOM 782 N N . LEU A 1 97 ? -0.841 -17.817 -6.935 1.00 39.25 97 LEU A N 1
ATOM 783 C CA . LEU A 1 97 ? 0.470 -18.455 -6.989 1.00 39.25 97 LEU A CA 1
ATOM 784 C C . LEU A 1 97 ? 0.295 -19.902 -6.540 1.00 39.25 97 LEU A C 1
ATOM 786 O O . LEU A 1 97 ? -0.405 -20.095 -5.518 1.00 39.25 97 LEU A O 1
#

Sequence (97 aa):
MAFFILKKPAFITFNMEKYSENMSLMSKHQILSNGNTSNASLVKHRNGKWYIKYGNVLLEMKDVKCKEMTISKINHDVGTFVEKVNCKWFLQNTANL

Radius of gyration: 15.45 Å; chains: 1; bounding box: 38×39×32 Å

pLDDT: mean 75.25, std 11.93, range [39.25, 91.5]

Organism: Vittaforma corneae (strain ATCC 50505) (NCBI:txid993615)

Secondary structure (DSSP, 8-state):
-----EE--TT-EEE-S---TT-----TTEEEEETTEESEEEEE-TTS-EEEEETTEEEEEEEEEEEEEEEEEEETTEEEEEEEEEEEEEEE--S--